Protein AF-A0A4Q2YM17-F1 (afdb_monomer)

Foldseek 3Di:
DAADDPVCVVVCVDPNVQVLLCQAPVSDHHHPCQCVVVVVCCVDPVCVVPDPDDDDDDSRSVD

pLDDT: mean 94.88, std 2.82, range [85.75, 98.44]

Sequence (63 aa):
GYFESEMTAELFDSDTGAAMVKSFPRQRMRPATDLHAPLLMLCSDAALGITGSVITVDDGQTL

Mean predicted aligned error: 2.68 Å

Radius of gyration: 14.29 Å; Cα contacts (8 Å, |Δi|>4): 49; chains: 1; bounding box: 29×25×37 Å

Nearest PDB structures (foldseek):
  4iuy-assembly2_E  TM=9.331E-01  e=1.524E-02  Acinetobacter baumannii ACICU
  7eny-assembly1_C  TM=8.181E-01  e=1.972E-01  Escherichia coli K-12
  6ahe-assembly1_B  TM=7.305E-01  e=2.257E-01  Acinetobacter baumannii ATCC 19606 = CIP 70.34 = JCM 6841
  6pzm-assembly1_B  TM=7.796E-01  e=5.066E-01  Acinetobacter baumannii
  1ulu-assembly1_C  TM=7.437E-01  e=2.955E-01  Thermus thermophilus

Secondary structure (DSSP, 8-state):
----STTTHHHHTSHHHHHHHHHSTT-S---GGGGHHHHHHHTSGGGTT--S-----STTTT-

Solvent-accessible surface area (backbone atoms only — not comparable to full-atom values): 4011 Å² total; per-residue (Å²): 91,79,51,60,44,88,92,40,46,73,51,53,77,31,72,67,28,48,54,52,35,64,70,27,81,71,51,64,80,38,61,65,71,74,48,48,64,63,50,54,40,66,74,36,79,87,27,75,89,65,73,101,73,86,84,87,66,41,79,54,53,89,110

Structure (mmCIF, N/CA/C/O backbone):
data_AF-A0A4Q2YM17-F1
#
_entry.id   AF-A0A4Q2YM17-F1
#
loop_
_atom_site.group_PDB
_atom_site.id
_atom_site.type_symbol
_atom_site.label_atom_id
_atom_site.label_alt_id
_atom_site.label_comp_id
_atom_site.label_asym_id
_atom_site.label_entity_id
_atom_site.label_seq_id
_atom_site.pdbx_PDB_ins_code
_atom_site.Cartn_x
_atom_site.Cartn_y
_atom_site.Cartn_z
_atom_site.occupancy
_atom_site.B_iso_or_equiv
_atom_site.auth_seq_id
_atom_site.auth_comp_id
_atom_site.auth_asym_id
_atom_site.auth_atom_id
_atom_site.pdbx_PDB_model_num
ATOM 1 N N . GLY A 1 1 ? -2.244 1.272 3.229 1.00 92.94 1 GLY A N 1
ATOM 2 C CA . GLY A 1 1 ? -3.141 1.363 4.394 1.00 92.94 1 GLY A CA 1
ATOM 3 C C . GLY A 1 1 ? -3.507 -0.022 4.872 1.00 92.94 1 GLY A C 1
ATOM 4 O O . GLY A 1 1 ? -2.754 -0.957 4.625 1.00 92.94 1 GLY A O 1
ATOM 5 N N . TYR A 1 2 ? -4.648 -0.134 5.537 1.00 94.25 2 TYR A N 1
ATOM 6 C CA . TYR A 1 2 ? -5.251 -1.357 6.044 1.00 94.25 2 TYR A CA 1
ATOM 7 C C . TYR A 1 2 ? -6.024 -2.094 4.946 1.00 94.25 2 TYR A C 1
ATOM 9 O O . TYR A 1 2 ? -6.840 -1.496 4.240 1.00 94.25 2 TYR A O 1
ATOM 17 N N . PHE A 1 3 ? -5.772 -3.400 4.850 1.00 94.44 3 PHE A N 1
ATOM 18 C CA . PHE A 1 3 ? -6.422 -4.341 3.939 1.00 94.44 3 PHE A CA 1
ATOM 19 C C . PHE A 1 3 ? -7.002 -5.521 4.725 1.00 94.44 3 PHE A C 1
ATOM 21 O O . PHE A 1 3 ? -6.544 -5.829 5.830 1.00 94.44 3 PHE A O 1
ATOM 28 N N . GLU A 1 4 ? -8.006 -6.176 4.151 1.00 92.38 4 GLU A N 1
ATOM 29 C CA . GLU A 1 4 ? -8.558 -7.433 4.657 1.00 92.38 4 GLU A CA 1
ATOM 30 C C . GLU A 1 4 ? -7.522 -8.545 4.495 1.00 92.38 4 GLU A C 1
ATOM 32 O O . GLU A 1 4 ? -6.973 -8.757 3.411 1.00 92.38 4 GLU A O 1
ATOM 37 N N . SER A 1 5 ? -7.228 -9.234 5.592 1.00 91.88 5 SER A N 1
ATOM 38 C CA . SER A 1 5 ? -6.291 -10.349 5.637 1.00 91.88 5 SER A CA 1
ATOM 39 C C . SER A 1 5 ? -6.528 -11.161 6.907 1.00 91.88 5 SER A C 1
ATOM 41 O O . SER A 1 5 ? -7.123 -10.660 7.860 1.00 91.88 5 SER A O 1
ATOM 43 N N . GLU A 1 6 ? -5.991 -12.378 6.968 1.00 92.25 6 GLU A N 1
ATOM 44 C CA . GLU A 1 6 ? -6.007 -13.177 8.202 1.00 92.25 6 GLU A CA 1
ATOM 45 C C . GLU A 1 6 ? -5.336 -12.438 9.374 1.00 92.25 6 GLU A C 1
ATOM 47 O O . GLU A 1 6 ? -5.783 -12.545 10.509 1.00 92.25 6 GLU A O 1
ATOM 52 N N . MET A 1 7 ? -4.319 -11.610 9.100 1.00 89.62 7 MET A N 1
ATOM 53 C CA . MET A 1 7 ? -3.613 -10.819 10.118 1.00 89.62 7 MET A CA 1
ATOM 54 C C . MET A 1 7 ? -4.454 -9.682 10.706 1.00 89.62 7 MET A C 1
ATOM 56 O O . MET A 1 7 ? -4.124 -9.157 11.766 1.00 89.62 7 MET A O 1
ATOM 60 N N . THR A 1 8 ? -5.489 -9.244 9.992 1.00 88.94 8 THR A N 1
ATOM 61 C CA . THR A 1 8 ? -6.279 -8.062 10.350 1.00 88.94 8 THR A CA 1
ATOM 62 C C . THR A 1 8 ? -7.728 -8.390 10.705 1.00 88.94 8 THR A C 1
ATOM 64 O O . THR A 1 8 ? -8.433 -7.514 11.199 1.00 88.94 8 THR A O 1
ATOM 67 N N . ALA A 1 9 ? -8.159 -9.640 10.514 1.00 88.81 9 ALA A N 1
ATOM 68 C CA . ALA A 1 9 ? -9.524 -10.095 10.772 1.00 88.81 9 ALA A CA 1
ATOM 69 C C . ALA A 1 9 ? -9.976 -9.810 12.215 1.00 88.81 9 ALA A C 1
ATOM 71 O O . ALA A 1 9 ? -10.966 -9.114 12.420 1.00 88.81 9 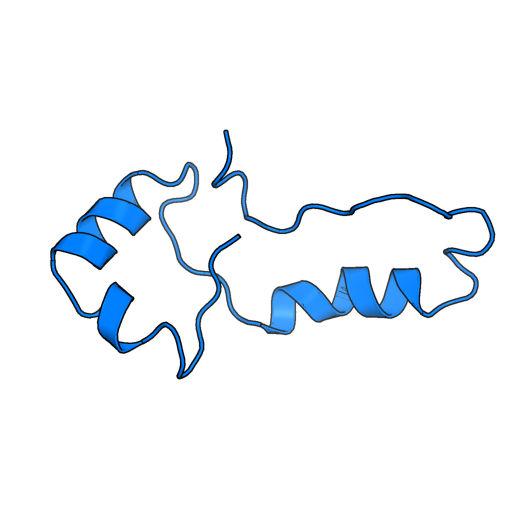ALA A O 1
ATOM 72 N N . GLU A 1 10 ? -9.192 -10.235 13.213 1.00 91.50 10 GLU A N 1
ATOM 73 C CA . GLU A 1 10 ? -9.534 -10.042 14.633 1.00 91.50 10 GLU A CA 1
ATOM 74 C C . GLU A 1 10 ? -9.675 -8.563 15.019 1.00 91.50 10 GLU A C 1
ATOM 76 O O . GLU A 1 10 ? -10.521 -8.201 15.837 1.00 91.50 10 GLU A O 1
ATOM 81 N N . LEU A 1 11 ? -8.864 -7.685 14.416 1.00 88.69 11 LEU A N 1
ATOM 82 C CA . LEU A 1 11 ? -8.958 -6.249 14.654 1.00 88.69 11 LEU A CA 1
ATOM 83 C C . LEU A 1 11 ? -10.303 -5.713 14.158 1.00 88.69 11 LEU A C 1
ATOM 85 O O . LEU A 1 11 ? -10.954 -4.966 14.886 1.00 88.69 11 LEU A O 1
ATOM 89 N N . PHE A 1 12 ? -10.722 -6.079 12.946 1.00 85.75 12 PHE A N 1
ATOM 90 C CA . PHE A 1 12 ? -11.929 -5.527 12.324 1.00 85.75 12 PHE A CA 1
ATOM 91 C C . PHE A 1 12 ? -13.234 -6.134 12.830 1.00 85.75 12 PHE A C 1
ATOM 93 O O . PHE A 1 12 ? -14.260 -5.461 12.749 1.00 85.75 12 PHE A O 1
ATOM 100 N N . ASP A 1 13 ? -13.178 -7.323 13.428 1.00 89.94 13 ASP A N 1
ATOM 101 C CA . ASP A 1 13 ? -14.312 -7.921 14.140 1.00 89.94 13 ASP A CA 1
ATOM 102 C C . ASP A 1 13 ? -14.556 -7.282 15.521 1.00 89.94 13 ASP A C 1
ATOM 104 O O . ASP A 1 13 ? -15.569 -7.547 16.169 1.00 89.94 13 ASP A O 1
ATOM 108 N N . SER A 1 14 ? -13.649 -6.414 15.983 1.00 94.44 14 SER A N 1
ATOM 109 C CA . SER A 1 14 ? -13.794 -5.691 17.247 1.00 94.44 14 SER A CA 1
ATOM 110 C C . SER A 1 14 ? -14.525 -4.351 17.091 1.00 94.44 14 SER A C 1
ATOM 112 O O . SER A 1 14 ? -14.452 -3.686 16.054 1.00 94.44 14 SER A O 1
ATOM 114 N N . ASP A 1 15 ? -15.138 -3.872 18.177 1.00 96.00 15 ASP A N 1
ATOM 115 C CA . ASP A 1 15 ? -15.743 -2.533 18.233 1.00 96.00 15 ASP A CA 1
ATOM 116 C C . ASP A 1 15 ? -14.728 -1.420 17.920 1.00 96.00 15 ASP A C 1
ATOM 118 O O . ASP A 1 15 ? -15.059 -0.412 17.286 1.00 96.00 15 ASP A O 1
ATOM 122 N N . THR A 1 16 ? -13.470 -1.606 18.333 1.00 94.69 16 THR A N 1
ATOM 123 C CA . THR A 1 16 ? -12.374 -0.676 18.036 1.00 94.69 16 THR A CA 1
ATOM 124 C C . THR A 1 16 ? -12.057 -0.649 16.543 1.00 94.69 16 THR A C 1
ATOM 126 O O . THR A 1 16 ? -11.915 0.434 15.972 1.00 94.69 16 THR A O 1
ATOM 129 N N . GLY A 1 17 ? -12.006 -1.810 15.890 1.00 94.31 17 GLY A N 1
ATOM 130 C CA . GLY A 1 17 ? -11.825 -1.901 14.442 1.00 94.31 17 GLY A CA 1
ATOM 131 C C . GLY A 1 17 ? -12.985 -1.283 13.671 1.00 94.31 17 GLY A C 1
ATOM 132 O O . GLY A 1 17 ? -12.760 -0.527 12.728 1.00 94.31 17 GLY A O 1
ATOM 133 N N . ALA A 1 18 ? -14.223 -1.504 14.111 1.00 94.69 18 ALA A N 1
ATOM 134 C CA . ALA A 1 18 ? -15.393 -0.878 13.501 1.00 94.69 18 ALA A CA 1
ATOM 135 C C . ALA A 1 18 ? -15.361 0.659 13.620 1.00 94.69 18 ALA A C 1
ATOM 137 O O . ALA A 1 18 ? -15.695 1.365 12.663 1.00 94.69 18 ALA A O 1
ATOM 138 N N . ALA A 1 19 ? -14.945 1.198 14.772 1.00 96.06 19 ALA A N 1
ATOM 139 C CA . ALA A 1 19 ? -14.767 2.639 14.961 1.00 96.06 19 ALA A CA 1
ATOM 140 C C . ALA A 1 19 ? -13.652 3.206 14.067 1.00 96.06 19 ALA A C 1
ATOM 142 O O . ALA A 1 19 ? -13.819 4.272 13.474 1.00 96.06 19 ALA A O 1
ATOM 143 N N . MET A 1 20 ? -12.553 2.467 13.924 1.00 94.81 20 MET A N 1
ATOM 144 C CA . MET A 1 20 ? -11.443 2.815 13.044 1.00 94.81 20 MET A CA 1
ATOM 145 C C . MET A 1 20 ? -11.859 2.841 11.569 1.00 94.81 20 MET A C 1
ATOM 147 O O . MET A 1 20 ? -11.586 3.809 10.867 1.00 94.81 20 MET A O 1
ATOM 151 N N . VAL A 1 21 ? -12.582 1.827 11.089 1.00 95.31 21 VAL A N 1
ATOM 152 C CA . VAL A 1 21 ? -13.076 1.821 9.704 1.00 95.31 21 VAL A CA 1
ATOM 153 C C . VAL A 1 21 ? -13.984 3.024 9.453 1.00 95.31 21 VAL A C 1
ATOM 155 O O . VAL A 1 21 ? -13.850 3.683 8.425 1.00 95.31 21 VAL A O 1
ATOM 158 N N . LYS A 1 22 ? -14.850 3.385 10.409 1.00 96.00 22 LYS A N 1
ATOM 159 C CA . LYS A 1 22 ? -15.717 4.573 10.304 1.00 96.00 22 LYS A CA 1
ATOM 160 C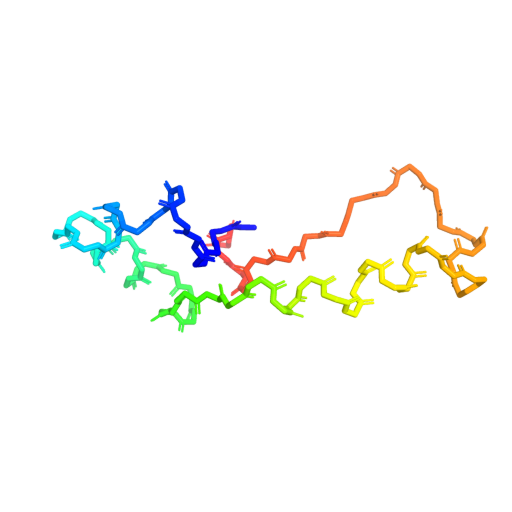 C . LYS A 1 22 ? -14.951 5.898 10.227 1.00 96.00 22 LYS A C 1
ATOM 162 O O . LYS A 1 22 ? -15.525 6.868 9.727 1.00 96.00 22 LYS A O 1
ATOM 167 N N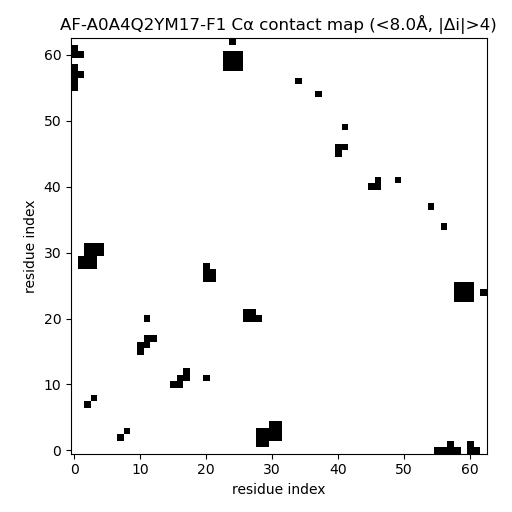 . SER A 1 23 ? -13.703 5.964 10.700 1.00 95.25 23 SER A N 1
ATOM 168 C CA . SER A 1 23 ? -12.879 7.173 10.588 1.00 95.25 23 SER A CA 1
ATOM 169 C C . SER A 1 23 ? -12.190 7.315 9.230 1.00 95.25 23 SER A C 1
ATOM 171 O O . SER A 1 23 ? -11.704 8.396 8.916 1.00 95.25 23 SER A O 1
ATOM 173 N N . PHE A 1 24 ? -12.134 6.261 8.411 1.00 96.56 24 PHE A N 1
ATOM 174 C CA . PHE A 1 24 ? -11.538 6.339 7.077 1.00 96.56 24 PHE A CA 1
ATOM 175 C C . PHE A 1 24 ? -12.419 7.159 6.126 1.00 96.56 24 PHE A C 1
ATOM 177 O O . PHE A 1 24 ? -13.639 6.994 6.163 1.00 96.56 24 PHE A O 1
ATOM 184 N N . PRO A 1 25 ? -11.859 7.943 5.183 1.00 97.06 25 PRO A N 1
ATOM 185 C CA . PRO A 1 25 ? -12.672 8.762 4.277 1.00 97.06 25 PRO A CA 1
ATOM 186 C C . PRO A 1 25 ? -13.712 7.981 3.466 1.00 97.06 25 PRO A C 1
ATOM 188 O O . PRO A 1 25 ? -14.803 8.479 3.201 1.00 97.06 25 PRO A O 1
ATOM 191 N N . ARG A 1 26 ? -13.386 6.744 3.072 1.00 95.94 26 ARG A N 1
ATOM 192 C CA . ARG A 1 26 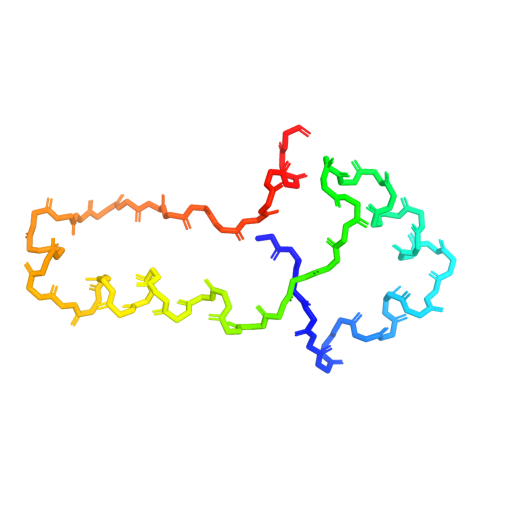? -14.289 5.847 2.327 1.00 95.94 26 ARG A CA 1
ATOM 193 C C . ARG A 1 26 ? -14.970 4.784 3.190 1.00 95.94 26 ARG A C 1
ATOM 195 O O . ARG A 1 26 ? -15.701 3.962 2.648 1.00 95.94 26 ARG A O 1
ATOM 202 N N . GLN A 1 27 ? -14.737 4.810 4.502 1.00 95.44 27 GLN A N 1
ATOM 203 C CA . GLN A 1 27 ? -15.418 3.998 5.517 1.00 95.44 27 GLN A CA 1
ATOM 204 C C . GLN A 1 27 ? -15.526 2.500 5.211 1.00 95.44 27 GLN A C 1
ATOM 206 O O . GLN A 1 27 ? -16.543 1.863 5.483 1.00 95.44 27 GLN A O 1
ATOM 211 N N . ARG A 1 28 ? -14.482 1.926 4.613 1.00 93.69 28 ARG A N 1
ATOM 212 C CA . ARG A 1 28 ? -14.463 0.518 4.226 1.00 93.69 28 ARG A CA 1
ATOM 213 C C . ARG A 1 28 ? -13.068 -0.065 4.317 1.00 93.69 28 ARG A C 1
ATOM 215 O O . ARG A 1 28 ? -12.069 0.649 4.218 1.00 93.69 28 ARG A O 1
ATOM 222 N N . MET A 1 29 ? -13.042 -1.382 4.420 1.00 93.12 29 MET A N 1
ATOM 223 C CA . MET A 1 29 ? -11.852 -2.176 4.191 1.00 93.12 29 MET A CA 1
ATOM 224 C C . MET A 1 29 ? -11.665 -2.468 2.700 1.00 93.12 29 MET A C 1
ATOM 226 O O . MET A 1 29 ? -12.568 -2.265 1.881 1.00 93.12 29 MET A O 1
ATOM 230 N N . ARG A 1 30 ? -10.444 -2.861 2.336 1.00 93.44 30 ARG A N 1
ATOM 231 C CA . ARG A 1 30 ? -10.051 -3.135 0.953 1.00 93.44 30 ARG A CA 1
ATOM 232 C C . ARG A 1 30 ? -9.509 -4.555 0.816 1.00 93.44 30 ARG A C 1
ATOM 234 O O . ARG A 1 30 ? -8.735 -4.971 1.679 1.00 93.44 30 ARG A O 1
ATOM 241 N N . PRO A 1 31 ? -9.839 -5.274 -0.268 1.00 93.50 31 PRO A N 1
ATOM 242 C CA . PRO A 1 31 ? -9.258 -6.581 -0.540 1.00 93.50 31 PRO A CA 1
ATOM 243 C C . PRO A 1 31 ? -7.806 -6.453 -1.019 1.00 93.50 31 PRO A C 1
ATOM 245 O O . PRO A 1 31 ? -7.431 -5.467 -1.656 1.00 93.50 31 PRO A O 1
ATOM 248 N N . ALA A 1 32 ? -6.994 -7.490 -0.801 1.00 93.00 32 ALA A N 1
ATOM 249 C CA . ALA A 1 32 ? -5.607 -7.536 -1.282 1.00 93.00 32 ALA A CA 1
ATOM 250 C C . ALA A 1 32 ? -5.481 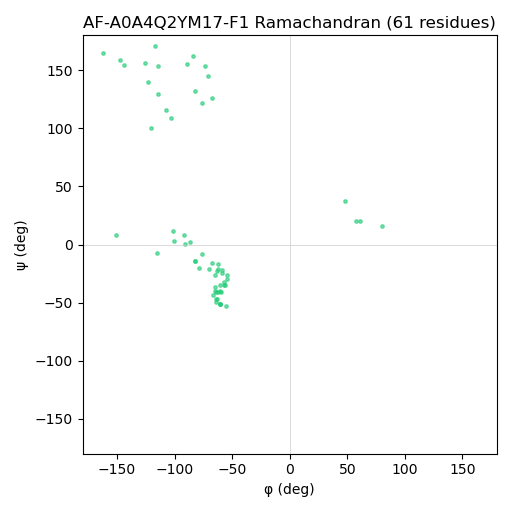-7.394 -2.815 1.00 93.00 32 ALA A C 1
ATOM 252 O O . ALA A 1 32 ? -4.461 -6.915 -3.312 1.00 93.00 32 ALA A O 1
ATOM 253 N N . THR A 1 33 ? -6.532 -7.741 -3.570 1.00 95.88 33 THR A N 1
ATOM 254 C CA . THR A 1 33 ? -6.584 -7.609 -5.039 1.00 95.88 33 THR A CA 1
ATOM 255 C C . THR A 1 33 ? -6.375 -6.182 -5.530 1.00 95.88 33 THR A C 1
ATOM 257 O O . THR A 1 33 ? -5.952 -5.966 -6.663 1.00 95.88 33 THR A O 1
ATOM 260 N N . ASP A 1 34 ? -6.620 -5.195 -4.676 1.00 95.69 34 ASP A N 1
ATOM 261 C CA . ASP A 1 34 ? -6.395 -3.790 -4.990 1.00 95.69 34 ASP A CA 1
ATOM 262 C C . ASP A 1 34 ? -4.912 -3.427 -5.151 1.00 95.69 34 ASP A C 1
ATOM 264 O O . ASP A 1 34 ? -4.586 -2.392 -5.738 1.00 95.69 34 ASP A O 1
ATOM 268 N N . LEU A 1 35 ? -4.006 -4.290 -4.683 1.00 95.94 35 LEU A N 1
ATOM 269 C CA . LEU A 1 35 ? -2.569 -4.161 -4.905 1.00 95.94 35 LEU A CA 1
ATOM 270 C C . LEU A 1 35 ? -2.129 -4.708 -6.270 1.00 95.94 35 LEU A C 1
ATOM 272 O O . LEU A 1 35 ? -1.021 -4.405 -6.703 1.00 95.94 35 LEU A O 1
ATOM 276 N N . HIS A 1 36 ? -2.965 -5.474 -6.981 1.00 97.06 36 HIS A N 1
ATOM 277 C CA . HIS A 1 36 ? -2.553 -6.127 -8.229 1.00 97.06 36 HIS A CA 1
ATOM 278 C C . HIS A 1 36 ? -2.113 -5.125 -9.297 1.00 97.06 36 HIS A C 1
ATOM 280 O O . HIS A 1 36 ? -1.026 -5.258 -9.847 1.00 97.06 36 HIS A O 1
ATOM 286 N N . ALA A 1 37 ? -2.929 -4.109 -9.582 1.00 96.81 37 ALA A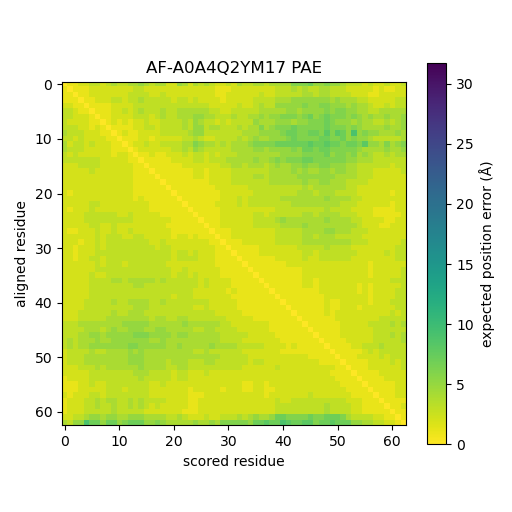 N 1
ATOM 287 C CA . ALA A 1 37 ? -2.605 -3.114 -10.603 1.00 96.81 37 ALA A CA 1
ATOM 288 C C . ALA A 1 37 ? -1.306 -2.332 -10.302 1.00 96.81 37 ALA A C 1
ATOM 290 O O . ALA A 1 37 ? -0.442 -2.291 -11.180 1.00 96.81 37 ALA A O 1
ATOM 291 N N . PRO A 1 38 ? -1.106 -1.744 -9.101 1.00 96.75 38 PRO A N 1
ATOM 292 C CA . PRO A 1 38 ? 0.142 -1.045 -8.796 1.00 96.75 38 PRO A CA 1
ATOM 293 C C . PRO A 1 38 ? 1.357 -1.983 -8.760 1.00 96.75 38 PRO A C 1
ATOM 295 O O . PRO A 1 38 ? 2.413 -1.586 -9.244 1.00 96.75 38 PRO A O 1
ATOM 298 N N . LEU A 1 39 ? 1.221 -3.224 -8.271 1.00 97.38 39 LEU A N 1
ATOM 299 C CA . LEU A 1 39 ? 2.312 -4.208 -8.304 1.00 97.38 39 LEU A CA 1
ATOM 300 C C . LEU A 1 39 ? 2.697 -4.581 -9.737 1.00 97.38 39 LEU A C 1
ATOM 302 O O . LEU A 1 39 ? 3.870 -4.522 -10.090 1.00 97.38 39 LEU A O 1
ATOM 306 N N . LEU A 1 40 ? 1.717 -4.917 -10.580 1.00 98.06 40 LEU A N 1
ATOM 307 C CA . LEU A 1 40 ? 1.965 -5.256 -11.982 1.00 98.06 40 LEU A CA 1
ATOM 308 C C . LEU A 1 40 ? 2.596 -4.087 -12.739 1.00 98.06 40 LEU A C 1
ATOM 310 O O . LEU A 1 40 ? 3.519 -4.305 -13.514 1.00 98.06 40 LEU A O 1
ATOM 314 N N . MET A 1 41 ? 2.144 -2.855 -12.487 1.00 97.69 41 MET A N 1
ATOM 315 C CA . MET A 1 41 ? 2.748 -1.663 -13.081 1.00 97.69 41 MET A CA 1
ATOM 316 C C . MET A 1 41 ? 4.220 -1.528 -12.674 1.00 97.69 41 MET A C 1
ATOM 318 O O . MET A 1 41 ? 5.074 -1.439 -13.556 1.00 97.69 41 MET A O 1
ATOM 322 N N . LEU A 1 42 ? 4.519 -1.597 -11.371 1.00 97.44 42 LEU A N 1
ATOM 323 C CA . LEU A 1 42 ? 5.882 -1.470 -10.840 1.00 97.44 42 LEU A CA 1
ATOM 324 C C . LEU A 1 42 ? 6.817 -2.611 -11.270 1.00 97.44 42 LEU A C 1
ATOM 326 O O . LEU A 1 42 ? 8.025 -2.407 -11.346 1.00 97.44 42 LEU A O 1
ATOM 330 N N . CYS A 1 43 ? 6.279 -3.794 -11.567 1.00 97.88 43 CYS A N 1
ATOM 331 C CA . CYS A 1 43 ? 7.034 -4.944 -12.070 1.00 97.88 43 CYS A CA 1
ATOM 332 C C . CYS A 1 43 ? 7.089 -5.031 -13.607 1.00 97.88 43 CYS A C 1
ATOM 334 O O . CYS A 1 43 ? 7.541 -6.046 -14.136 1.00 97.88 43 CYS A O 1
ATOM 336 N N . SER A 1 44 ? 6.617 -4.010 -14.328 1.00 98.38 44 SER A N 1
ATOM 337 C CA . SER A 1 44 ? 6.574 -3.986 -15.796 1.00 98.38 44 SER A CA 1
ATOM 338 C C . SER A 1 44 ? 7.437 -2.875 -16.391 1.00 98.38 44 SER A C 1
ATOM 34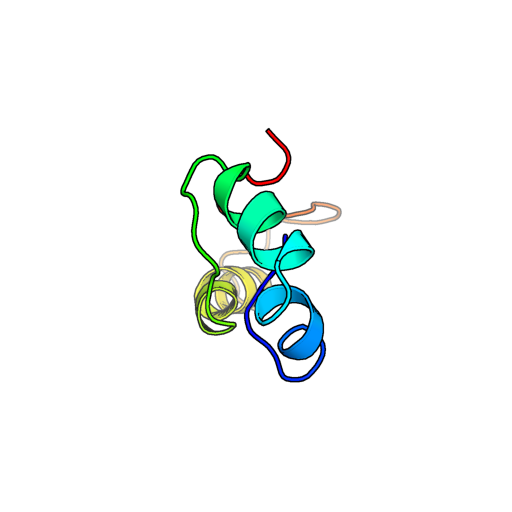0 O O . SER A 1 44 ? 7.856 -1.947 -15.698 1.00 98.38 44 SER A O 1
ATOM 342 N N . ASP A 1 45 ? 7.602 -2.904 -17.716 1.00 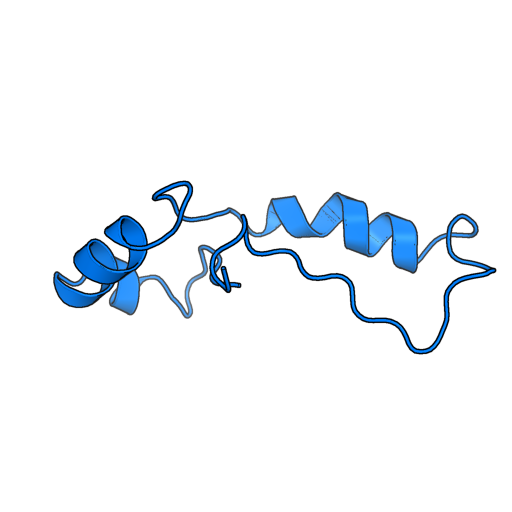98.44 45 ASP A N 1
ATOM 343 C CA . ASP A 1 45 ? 8.295 -1.849 -18.466 1.00 98.44 45 ASP A CA 1
ATOM 344 C C . ASP A 1 45 ? 7.609 -0.473 -18.362 1.00 98.44 45 ASP A C 1
ATOM 346 O O . ASP A 1 45 ? 8.233 0.560 -18.611 1.00 98.44 45 ASP A O 1
ATOM 350 N N . ALA A 1 46 ? 6.33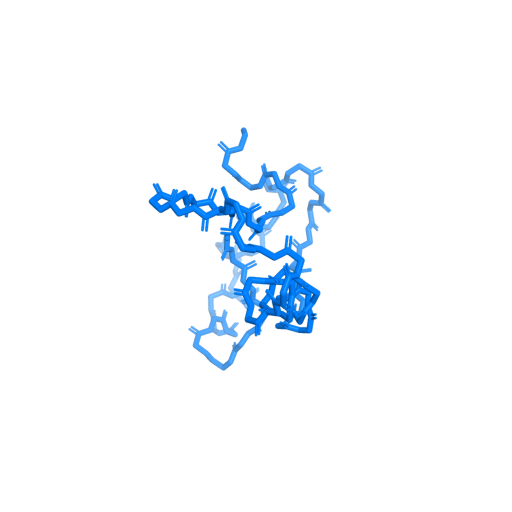9 -0.421 -17.938 1.00 97.88 46 ALA A N 1
ATOM 351 C CA . ALA A 1 46 ? 5.649 0.844 -17.687 1.00 97.88 46 ALA A CA 1
ATOM 352 C C . ALA A 1 46 ? 6.311 1.668 -16.565 1.00 97.88 46 ALA A C 1
ATOM 354 O O . ALA A 1 46 ? 6.130 2.885 -16.514 1.00 97.88 46 ALA A O 1
ATOM 355 N N . ALA A 1 47 ? 7.093 1.026 -15.691 1.00 98.00 47 ALA A N 1
ATOM 356 C CA . ALA A 1 47 ? 7.784 1.663 -14.576 1.00 98.00 47 ALA A CA 1
ATOM 357 C C . ALA A 1 47 ? 9.281 1.924 -14.828 1.00 98.00 47 ALA A C 1
ATOM 359 O O . ALA A 1 47 ? 9.977 2.306 -13.892 1.00 98.00 47 ALA A O 1
ATOM 360 N N . LEU A 1 48 ? 9.798 1.795 -16.063 1.00 98.19 48 LEU A N 1
ATOM 361 C CA . LEU A 1 48 ? 11.234 1.997 -16.360 1.00 98.19 48 LEU A CA 1
ATOM 362 C C . LEU A 1 48 ? 11.788 3.357 -15.894 1.00 98.19 48 LEU A C 1
ATOM 364 O O . LEU A 1 48 ? 12.968 3.469 -15.570 1.00 98.19 48 LEU A O 1
ATOM 368 N N . GLY A 1 49 ? 10.946 4.393 -15.863 1.00 98.06 49 GLY A N 1
ATOM 369 C CA . GLY A 1 49 ? 11.309 5.730 -15.380 1.00 98.06 49 GLY A CA 1
ATOM 370 C C . GLY A 1 49 ? 11.059 5.973 -13.886 1.00 98.06 49 GLY A C 1
ATOM 371 O O . GLY A 1 49 ? 11.289 7.086 -13.418 1.00 98.06 49 GLY A O 1
ATOM 372 N N . ILE A 1 50 ? 10.555 4.987 -13.140 1.00 97.75 50 ILE A N 1
ATOM 373 C CA . ILE A 1 50 ? 10.142 5.132 -11.739 1.00 97.75 50 ILE A CA 1
ATOM 374 C C . ILE A 1 50 ? 11.162 4.426 -10.843 1.00 97.75 50 ILE A C 1
ATOM 376 O O . ILE A 1 50 ? 11.310 3.209 -10.877 1.00 97.75 50 ILE A O 1
ATOM 380 N N . THR A 1 51 ? 11.850 5.190 -9.994 1.00 97.75 51 THR A N 1
ATOM 381 C CA . THR A 1 51 ? 12.783 4.656 -8.991 1.00 97.75 51 THR A CA 1
ATOM 382 C C . THR A 1 51 ? 12.732 5.480 -7.704 1.00 97.75 51 THR A C 1
ATOM 384 O O . THR A 1 51 ? 12.333 6.646 -7.722 1.00 97.75 51 THR A O 1
ATOM 387 N N . GLY A 1 52 ? 13.080 4.867 -6.568 1.00 97.56 52 GLY A N 1
ATOM 388 C CA . GLY A 1 52 ? 13.149 5.536 -5.259 1.00 97.56 52 GLY A CA 1
ATOM 389 C C . GLY A 1 52 ? 11.831 6.142 -4.756 1.00 97.56 52 GLY A C 1
ATOM 390 O O . GLY A 1 52 ? 11.855 7.039 -3.920 1.00 97.56 52 GLY A O 1
ATOM 391 N N . SER A 1 53 ? 10.692 5.690 -5.282 1.00 96.31 53 SER A N 1
ATOM 392 C CA . SER A 1 53 ? 9.370 6.273 -5.027 1.00 96.31 53 SER A CA 1
ATOM 393 C C . SER A 1 53 ? 8.460 5.309 -4.265 1.00 96.31 53 SER A C 1
ATOM 395 O O . SER A 1 53 ? 8.600 4.093 -4.377 1.00 96.31 53 SER A O 1
ATOM 397 N N . VAL A 1 54 ? 7.499 5.857 -3.517 1.00 96.00 54 VAL A N 1
ATOM 398 C CA . VAL A 1 54 ? 6.479 5.098 -2.777 1.00 96.00 54 VAL A CA 1
ATOM 399 C C . VAL A 1 54 ? 5.104 5.390 -3.372 1.00 96.00 54 VAL A C 1
ATOM 401 O O . VAL A 1 54 ? 4.731 6.551 -3.522 1.00 96.00 54 VAL A O 1
ATOM 404 N N . ILE A 1 55 ? 4.342 4.341 -3.688 1.00 95.50 55 ILE A N 1
ATOM 405 C CA . ILE A 1 55 ? 2.947 4.453 -4.132 1.00 95.50 55 ILE A CA 1
ATOM 406 C C . ILE A 1 55 ? 2.034 4.072 -2.970 1.00 95.50 55 ILE A C 1
ATOM 408 O O . ILE A 1 55 ? 1.939 2.901 -2.599 1.00 95.50 55 ILE A O 1
ATOM 412 N N . THR A 1 56 ? 1.352 5.061 -2.397 1.00 96.12 56 THR A N 1
ATOM 413 C CA . THR A 1 56 ? 0.382 4.833 -1.323 1.00 96.12 56 THR A CA 1
ATOM 414 C C . THR A 1 56 ? -0.914 4.264 -1.892 1.00 96.12 56 THR A C 1
ATOM 416 O O . THR A 1 56 ? -1.572 4.887 -2.722 1.00 96.12 56 THR A O 1
ATOM 419 N N . VAL A 1 57 ? -1.298 3.081 -1.410 1.00 96.44 57 VAL A N 1
ATOM 420 C CA . VAL A 1 57 ? -2.599 2.460 -1.685 1.00 96.44 57 VAL A CA 1
ATOM 421 C C . VAL A 1 57 ? -3.306 2.252 -0.355 1.00 96.44 57 VAL A C 1
ATOM 423 O O . VAL A 1 57 ? -2.976 1.350 0.421 1.00 96.44 57 VAL A O 1
ATOM 426 N N . ASP A 1 58 ? -4.225 3.151 -0.034 1.00 96.06 58 ASP A N 1
ATOM 427 C CA . ASP A 1 58 ? -4.860 3.175 1.281 1.00 96.06 58 ASP A CA 1
ATOM 428 C C . ASP A 1 58 ? -6.290 3.735 1.279 1.00 96.06 58 ASP A C 1
ATOM 430 O O . ASP A 1 58 ? -6.839 3.933 2.347 1.00 96.06 58 ASP A O 1
ATOM 434 N N . ASP A 1 59 ? -6.909 4.004 0.124 1.00 95.38 59 ASP A N 1
ATOM 435 C CA . ASP A 1 59 ? -8.227 4.672 0.046 1.00 95.38 59 ASP A CA 1
ATOM 436 C C . ASP A 1 59 ? -8.291 6.056 0.729 1.00 95.38 59 ASP A C 1
ATOM 438 O O . ASP A 1 59 ? -9.383 6.538 1.036 1.00 95.38 59 ASP A O 1
ATOM 442 N N . GLY A 1 60 ? -7.142 6.705 0.950 1.00 95.88 60 GLY A N 1
ATOM 443 C CA . GLY A 1 60 ? -7.044 7.969 1.677 1.00 95.88 60 GLY A CA 1
ATOM 444 C C . GLY A 1 60 ? -7.083 7.816 3.198 1.00 95.88 60 GLY A C 1
ATOM 445 O O . GLY A 1 60 ? -7.328 8.796 3.884 1.00 95.88 60 GLY A O 1
ATOM 446 N N . GLN A 1 61 ? -6.870 6.620 3.747 1.00 95.25 61 GLN A N 1
ATOM 447 C CA . GLN A 1 61 ? -6.842 6.388 5.198 1.00 95.25 61 GLN A CA 1
ATOM 448 C C . GLN A 1 61 ? -5.848 7.278 5.961 1.00 95.25 61 GLN A C 1
ATOM 450 O O . GLN A 1 61 ? -6.053 7.501 7.151 1.00 95.25 61 GLN A O 1
ATOM 455 N N . THR A 1 62 ? -4.779 7.758 5.321 1.00 92.06 62 THR A N 1
ATOM 456 C CA . THR A 1 62 ? -3.811 8.670 5.954 1.00 92.06 62 THR A CA 1
ATOM 457 C C . THR A 1 62 ? -4.174 10.159 5.863 1.00 92.06 62 THR A C 1
ATOM 459 O O . THR A 1 62 ? -3.352 10.981 6.270 1.00 92.06 62 THR A O 1
ATOM 462 N N . LEU A 1 63 ? -5.321 10.520 5.273 1.00 89.44 63 LEU A N 1
ATOM 463 C CA . LEU A 1 63 ? -5.779 11.912 5.121 1.00 89.44 63 LEU A CA 1
ATOM 464 C C . LEU A 1 63 ? -6.544 12.432 6.341 1.00 89.44 63 LEU A C 1
ATOM 466 O O . LEU A 1 63 ? -7.225 11.625 7.011 1.00 89.44 63 LEU A O 1
#